Protein AF-A0A5J5Q610-F1 (afdb_monomer_lite)

Organism: Gossypium barbadense (NCBI:txid3634)

Structure (mmCIF, N/CA/C/O backbone):
data_AF-A0A5J5Q610-F1
#
_entry.id   AF-A0A5J5Q610-F1
#
loop_
_atom_site.group_PDB
_atom_site.id
_atom_site.type_symbol
_atom_site.label_atom_id
_atom_site.label_alt_id
_atom_site.label_comp_id
_atom_site.label_asym_id
_atom_site.label_entity_id
_atom_site.label_seq_id
_atom_site.pdbx_PDB_ins_code
_atom_site.Cartn_x
_atom_site.Cartn_y
_atom_site.Cartn_z
_atom_site.occupancy
_atom_site.B_iso_or_equiv
_atom_site.auth_seq_id
_atom_site.auth_comp_id
_atom_site.auth_asym_id
_atom_site.auth_atom_id
_atom_site.pdbx_PDB_model_num
ATOM 1 N N . MET A 1 1 ? 17.484 2.051 -20.532 1.00 58.69 1 MET A N 1
ATOM 2 C CA . MET A 1 1 ? 17.262 3.058 -21.596 1.00 58.69 1 MET A CA 1
ATOM 3 C C . MET A 1 1 ? 18.599 3.408 -22.229 1.00 58.69 1 MET A C 1
ATOM 5 O O . MET A 1 1 ? 19.616 3.275 -21.559 1.00 58.69 1 MET A O 1
ATOM 9 N N . GLN A 1 2 ? 18.623 3.780 -23.507 1.00 64.44 2 GLN A N 1
ATOM 10 C CA . GLN A 1 2 ? 19.834 4.303 -24.141 1.00 64.44 2 GLN A CA 1
ATOM 11 C C . GLN A 1 2 ? 20.048 5.731 -23.614 1.00 64.44 2 GLN A C 1
ATOM 13 O O . GLN A 1 2 ? 19.130 6.544 -23.675 1.00 64.44 2 GLN A O 1
ATOM 18 N N . ALA A 1 3 ? 21.198 6.001 -22.993 1.00 74.06 3 ALA A N 1
ATOM 19 C CA . ALA A 1 3 ? 21.438 7.261 -22.279 1.00 74.06 3 ALA A CA 1
ATOM 20 C C . ALA A 1 3 ? 21.595 8.476 -23.213 1.00 74.06 3 ALA A C 1
ATOM 22 O O . ALA A 1 3 ? 21.543 9.613 -22.762 1.00 74.06 3 ALA A O 1
ATOM 23 N N . ASP A 1 4 ? 21.759 8.235 -24.514 1.00 83.31 4 ASP A N 1
ATOM 24 C CA . ASP A 1 4 ? 21.894 9.251 -25.559 1.00 83.31 4 ASP A CA 1
ATOM 25 C C . ASP A 1 4 ? 20.546 9.807 -26.053 1.00 83.31 4 ASP A C 1
ATOM 27 O O . ASP A 1 4 ? 20.525 10.640 -26.958 1.00 83.31 4 ASP A O 1
ATOM 31 N N . GLY A 1 5 ? 19.421 9.334 -25.498 1.00 79.25 5 GLY A N 1
ATOM 32 C CA . GLY A 1 5 ? 18.072 9.761 -25.882 1.00 79.25 5 GLY A CA 1
ATOM 33 C C . GLY A 1 5 ? 17.648 9.316 -27.285 1.00 79.25 5 GLY A C 1
ATOM 34 O O . GLY A 1 5 ? 16.582 9.710 -27.759 1.00 79.25 5 GLY A O 1
ATOM 35 N N . LYS A 1 6 ? 18.456 8.495 -27.966 1.00 87.25 6 LYS A N 1
ATOM 36 C CA . LYS A 1 6 ? 18.138 8.009 -29.308 1.00 87.25 6 LYS A CA 1
ATOM 37 C C . LYS A 1 6 ? 17.096 6.898 -29.250 1.00 87.25 6 LYS A C 1
ATOM 39 O O . LYS A 1 6 ? 16.914 6.207 -28.245 1.00 87.25 6 LYS A O 1
ATOM 44 N N . LYS A 1 7 ? 16.402 6.713 -30.374 1.00 87.00 7 LYS A N 1
ATOM 45 C CA . LYS A 1 7 ? 15.433 5.629 -30.539 1.00 87.00 7 LYS A CA 1
ATOM 46 C C . LYS A 1 7 ? 16.129 4.279 -30.349 1.00 87.00 7 LYS A C 1
ATOM 48 O O . LYS A 1 7 ? 17.130 3.994 -31.001 1.00 87.00 7 LYS A O 1
ATOM 53 N N . ILE A 1 8 ? 15.543 3.421 -29.516 1.00 89.12 8 ILE A N 1
ATOM 54 C CA . ILE A 1 8 ? 15.982 2.032 -29.362 1.00 89.12 8 ILE A CA 1
ATOM 55 C C . ILE A 1 8 ? 15.602 1.299 -30.650 1.00 89.12 8 ILE A C 1
ATOM 57 O O . ILE A 1 8 ? 14.422 1.047 -30.874 1.00 89.12 8 ILE A O 1
ATOM 61 N N . VAL A 1 9 ? 16.570 1.012 -31.518 1.00 92.25 9 VAL A N 1
ATOM 62 C CA . VAL A 1 9 ? 16.352 0.308 -32.802 1.00 92.25 9 VAL A CA 1
ATOM 63 C C . VAL A 1 9 ? 16.678 -1.181 -32.735 1.00 92.25 9 VAL A C 1
ATOM 65 O O . VAL A 1 9 ? 16.215 -1.9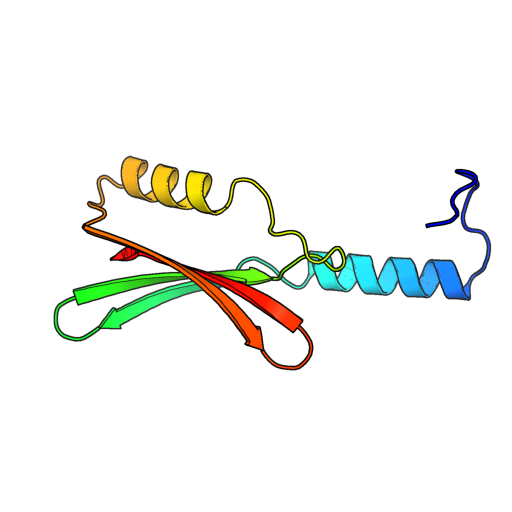39 -33.578 1.00 92.25 9 VAL A O 1
ATOM 68 N N . ASP A 1 10 ? 17.443 -1.599 -31.726 1.00 92.62 10 ASP A N 1
ATOM 69 C CA . ASP A 1 10 ? 17.802 -3.000 -31.532 1.00 92.62 10 ASP A CA 1
ATOM 70 C C . ASP A 1 10 ? 16.561 -3.843 -31.155 1.00 92.62 10 ASP A C 1
ATOM 72 O O . ASP A 1 10 ? 15.915 -3.540 -30.140 1.00 92.62 10 ASP A O 1
ATOM 76 N N . PRO A 1 11 ? 16.224 -4.901 -31.921 1.00 93.56 11 PRO A N 1
ATOM 77 C CA . PRO A 1 11 ? 15.030 -5.709 -31.677 1.00 93.56 11 PRO A CA 1
ATOM 78 C C . PRO A 1 11 ? 15.009 -6.398 -30.306 1.00 93.56 11 PRO A C 1
ATOM 80 O O . PRO A 1 11 ? 13.949 -6.494 -29.688 1.00 93.56 11 PRO A O 1
ATOM 83 N N . SER A 1 12 ? 16.162 -6.842 -29.794 1.00 93.62 12 SER A N 1
ATOM 84 C CA . SER A 1 12 ? 16.251 -7.516 -28.490 1.00 93.62 12 SER A CA 1
ATOM 85 C C . SER A 1 12 ? 16.010 -6.549 -27.325 1.00 93.62 12 SER A C 1
ATOM 87 O O . SER A 1 12 ? 15.353 -6.871 -26.332 1.00 93.62 12 SER A O 1
ATOM 89 N N . ARG A 1 13 ? 16.475 -5.304 -27.461 1.00 89.94 13 ARG A N 1
ATOM 90 C CA . ARG A 1 13 ? 16.240 -4.241 -26.479 1.00 89.94 13 ARG A CA 1
ATOM 91 C C . ARG A 1 13 ? 14.802 -3.743 -26.535 1.00 89.94 13 ARG A C 1
ATOM 93 O O . ARG A 1 13 ? 14.230 -3.458 -25.485 1.00 89.94 13 ARG A O 1
ATOM 100 N N . GLN A 1 14 ? 14.203 -3.660 -27.725 1.00 92.94 14 GLN A N 1
ATOM 101 C CA . GLN A 1 14 ? 12.778 -3.351 -27.875 1.00 92.94 14 GLN A CA 1
ATOM 102 C C . GLN A 1 14 ? 11.893 -4.436 -27.252 1.00 92.94 14 GLN A C 1
ATOM 104 O O . GLN A 1 14 ? 10.947 -4.103 -26.536 1.00 92.94 14 GLN A O 1
ATOM 109 N N . SER A 1 15 ? 12.201 -5.719 -27.475 1.00 93.50 15 SER A N 1
ATOM 110 C CA . SER A 1 15 ? 11.423 -6.825 -26.908 1.00 93.50 15 SER A CA 1
ATOM 111 C C . SER A 1 15 ? 11.525 -6.868 -25.383 1.00 93.50 15 SER A C 1
ATOM 113 O O . SER A 1 15 ? 10.497 -6.982 -24.719 1.00 93.50 15 SER A O 1
ATOM 115 N N . THR A 1 16 ? 12.725 -6.664 -24.832 1.00 89.94 16 THR A N 1
ATOM 116 C CA . THR A 1 16 ? 12.956 -6.568 -23.381 1.00 89.94 16 THR A CA 1
ATOM 117 C C . THR A 1 16 ? 12.211 -5.381 -22.765 1.00 89.94 16 THR A C 1
ATOM 119 O O . THR A 1 16 ? 11.581 -5.498 -21.718 1.00 89.94 16 THR A O 1
ATOM 122 N N . LEU A 1 17 ? 12.226 -4.216 -23.419 1.00 87.56 17 LEU A N 1
ATOM 123 C CA . LEU A 1 17 ? 11.458 -3.068 -22.937 1.00 87.56 17 LEU A CA 1
ATOM 124 C C . LEU A 1 17 ? 9.948 -3.345 -22.980 1.00 87.56 17 LEU A C 1
ATOM 126 O O . LEU A 1 17 ? 9.232 -3.019 -22.036 1.00 87.56 17 LEU A O 1
ATOM 130 N N . SER A 1 18 ? 9.462 -3.960 -24.061 1.00 90.12 18 SER A N 1
ATOM 131 C CA . SER A 1 18 ? 8.052 -4.323 -24.204 1.00 90.12 18 SER A CA 1
ATOM 132 C C . SER A 1 18 ? 7.612 -5.334 -23.145 1.00 90.12 18 SER A C 1
ATOM 134 O O . SER A 1 18 ? 6.527 -5.178 -22.589 1.00 90.12 18 SER A O 1
ATOM 136 N N . SER A 1 19 ? 8.433 -6.342 -22.831 1.00 86.75 19 SER A N 1
ATOM 137 C CA . SER A 1 19 ? 8.113 -7.329 -21.795 1.00 86.75 19 SER A CA 1
ATOM 138 C C . SER A 1 19 ? 8.043 -6.690 -20.410 1.00 86.75 19 SER A C 1
ATOM 140 O O . SER A 1 19 ? 7.075 -6.934 -19.694 1.00 86.75 19 SER A O 1
ATOM 142 N N . HIS A 1 20 ? 8.985 -5.807 -20.065 1.00 83.12 20 HIS A N 1
ATOM 143 C CA . HIS A 1 20 ? 8.948 -5.068 -18.802 1.00 83.12 20 HIS A CA 1
ATOM 144 C C . HIS A 1 20 ? 7.705 -4.179 -18.701 1.00 83.12 20 HIS A C 1
ATOM 146 O O . HIS A 1 20 ? 7.002 -4.230 -17.698 1.00 83.12 20 HIS A O 1
ATOM 152 N N . LEU A 1 21 ? 7.370 -3.422 -19.753 1.00 83.81 21 LEU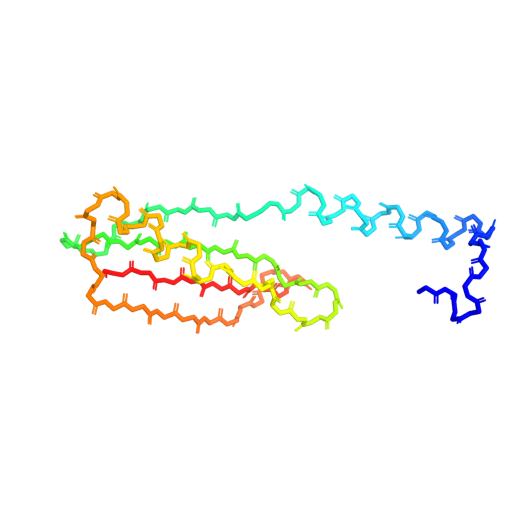 A N 1
ATOM 153 C CA . LEU A 1 21 ? 6.157 -2.596 -19.762 1.00 83.81 21 LEU A CA 1
ATOM 154 C C . LEU A 1 21 ? 4.887 -3.440 -19.618 1.00 83.81 21 LEU A C 1
ATOM 156 O O . LEU A 1 21 ? 3.998 -3.080 -18.855 1.00 83.81 21 LEU A O 1
ATOM 160 N N . LYS A 1 22 ? 4.800 -4.582 -20.310 1.00 85.75 22 LYS A N 1
ATOM 161 C CA . LYS A 1 22 ? 3.678 -5.516 -20.151 1.00 85.75 22 LYS A CA 1
ATOM 162 C C . LYS A 1 22 ? 3.598 -6.047 -18.725 1.00 85.75 22 LYS A C 1
ATOM 164 O O . LYS A 1 22 ? 2.505 -6.111 -18.181 1.00 85.75 22 LYS A O 1
ATOM 169 N N . MET A 1 23 ? 4.726 -6.392 -18.111 1.00 77.94 23 MET A N 1
ATOM 170 C CA . MET A 1 23 ? 4.762 -6.848 -16.724 1.00 77.94 23 MET A CA 1
ATOM 171 C C . MET A 1 23 ? 4.256 -5.770 -15.758 1.00 77.94 23 MET A C 1
ATOM 173 O O . MET A 1 23 ? 3.439 -6.080 -14.899 1.00 77.94 23 MET A O 1
ATOM 177 N N . GLU A 1 24 ? 4.671 -4.512 -15.925 1.00 75.56 24 GLU A N 1
ATOM 178 C CA . GLU A 1 24 ? 4.176 -3.397 -15.103 1.00 75.56 24 GLU A CA 1
ATOM 179 C C . GLU A 1 24 ? 2.678 -3.136 -15.311 1.00 75.56 24 GLU A C 1
ATOM 181 O O . GLU A 1 24 ? 1.957 -2.869 -14.355 1.00 75.56 24 GLU A O 1
ATOM 186 N N . LEU A 1 25 ? 2.177 -3.260 -16.543 1.00 79.44 25 LEU A N 1
ATOM 187 C CA . LEU A 1 25 ? 0.752 -3.079 -16.843 1.00 79.44 25 LEU A CA 1
ATOM 188 C C . LEU A 1 25 ? -0.123 -4.233 -16.336 1.00 79.44 25 LEU A C 1
ATOM 190 O O . LEU A 1 25 ? -1.279 -4.017 -15.982 1.00 79.44 25 LEU A O 1
ATOM 194 N N . LEU A 1 26 ? 0.406 -5.458 -16.322 1.00 75.31 26 LEU A N 1
ATOM 195 C CA . LEU A 1 26 ? -0.317 -6.653 -15.878 1.00 75.31 26 LEU A CA 1
ATOM 196 C C . LEU A 1 26 ? -0.281 -6.832 -14.356 1.00 75.31 26 LEU A C 1
ATOM 198 O O . LEU A 1 26 ? -1.142 -7.510 -13.797 1.00 75.31 26 LEU A O 1
ATOM 202 N N . GLN A 1 27 ? 0.703 -6.247 -13.674 1.00 70.12 27 GLN A N 1
ATOM 203 C CA . GLN A 1 27 ? 0.854 -6.365 -12.227 1.00 70.12 27 GLN A CA 1
ATOM 204 C C . GLN A 1 27 ? 0.246 -5.152 -11.529 1.00 70.12 27 GLN A C 1
ATOM 206 O O . GLN A 1 27 ? 0.925 -4.248 -11.055 1.00 70.12 27 GLN A O 1
ATOM 211 N N . LEU A 1 28 ? -1.083 -5.170 -11.484 1.00 77.00 28 LEU A N 1
ATOM 212 C CA . LEU A 1 28 ? -1.893 -4.168 -10.809 1.00 77.00 28 LEU A CA 1
ATOM 213 C C . LEU A 1 28 ? -1.705 -4.224 -9.286 1.00 77.00 28 LEU A C 1
ATOM 215 O O . LEU A 1 28 ? -1.415 -5.277 -8.709 1.00 77.00 28 LEU A O 1
ATOM 219 N N . LEU A 1 29 ? -1.941 -3.074 -8.650 1.00 86.06 29 LEU A N 1
ATOM 220 C CA . LEU A 1 29 ? -2.159 -2.950 -7.212 1.00 86.06 29 LEU A CA 1
ATOM 221 C C . LEU A 1 29 ? -3.132 -4.040 -6.740 1.00 86.06 29 LEU A C 1
ATOM 223 O O . LEU A 1 29 ? -4.221 -4.185 -7.299 1.00 86.06 29 LEU A O 1
ATOM 227 N N . ARG A 1 30 ? -2.756 -4.799 -5.711 1.00 90.81 30 ARG A N 1
ATOM 228 C CA . ARG A 1 30 ? -3.628 -5.811 -5.105 1.00 90.81 30 ARG A CA 1
ATOM 229 C C . ARG A 1 30 ? -4.246 -5.244 -3.842 1.00 90.81 30 ARG A C 1
ATOM 231 O O . ARG A 1 30 ? -3.529 -4.708 -3.004 1.00 90.81 30 ARG A O 1
ATOM 238 N N . VAL A 1 31 ? -5.557 -5.387 -3.704 1.00 93.94 31 VAL A N 1
ATOM 239 C CA . VAL A 1 31 ? -6.310 -4.921 -2.536 1.00 93.94 31 VAL A CA 1
ATOM 240 C C . VAL A 1 31 ? -7.087 -6.097 -1.967 1.00 93.94 31 VAL A C 1
ATOM 242 O O . VAL A 1 31 ? -7.762 -6.808 -2.712 1.00 93.94 31 VAL A O 1
ATOM 245 N N . ALA A 1 32 ? -6.983 -6.306 -0.662 1.00 95.19 32 ALA A N 1
ATOM 246 C CA . ALA A 1 32 ? -7.725 -7.328 0.054 1.00 95.19 32 ALA A CA 1
ATOM 247 C C . ALA A 1 32 ? -8.208 -6.784 1.398 1.00 95.19 32 ALA A C 1
ATOM 249 O O . ALA A 1 32 ? -7.494 -6.051 2.075 1.00 95.19 32 ALA A O 1
ATOM 250 N N . VAL A 1 33 ? -9.415 -7.180 1.784 1.00 94.44 33 VAL A N 1
ATOM 251 C CA . VAL A 1 33 ? -9.944 -6.979 3.132 1.00 94.44 33 VAL A CA 1
ATOM 252 C C . VAL A 1 33 ? -9.901 -8.336 3.815 1.00 94.44 33 VAL A C 1
ATOM 254 O O . VAL A 1 33 ? -10.453 -9.303 3.288 1.00 94.44 33 VAL A O 1
ATOM 257 N N . VAL A 1 34 ? -9.204 -8.428 4.942 1.00 94.19 34 VAL A N 1
ATOM 258 C CA . VAL A 1 34 ? -8.994 -9.688 5.661 1.00 94.19 34 VAL A CA 1
ATOM 259 C C . VAL A 1 34 ? -9.491 -9.578 7.096 1.00 94.19 34 VAL A C 1
ATOM 261 O O . VAL A 1 34 ? -9.424 -8.520 7.717 1.00 94.19 34 VAL A O 1
ATOM 264 N N . SER A 1 35 ? -10.008 -10.681 7.632 1.00 92.00 35 SER A N 1
ATOM 265 C CA . SER A 1 35 ? -10.397 -10.775 9.040 1.00 92.00 35 SER A CA 1
ATOM 266 C C . SER A 1 35 ? -9.173 -11.024 9.921 1.00 92.00 35 SER A C 1
ATOM 268 O O . SER A 1 35 ? -8.390 -11.935 9.638 1.00 92.00 35 SER A O 1
ATOM 270 N N . ARG A 1 36 ? -9.060 -10.299 11.035 1.00 85.00 36 ARG A N 1
ATOM 271 C CA . ARG A 1 36 ? -8.029 -10.484 12.061 1.00 85.00 36 ARG A CA 1
ATOM 272 C C . ARG A 1 36 ? -8.686 -10.567 13.440 1.00 85.00 36 ARG A C 1
ATOM 274 O O . ARG A 1 36 ? -8.683 -9.622 14.219 1.00 85.00 36 ARG A O 1
ATOM 281 N N . GLY A 1 37 ? -9.258 -11.729 13.746 1.00 87.12 37 GLY A N 1
ATOM 282 C CA . GLY A 1 37 ? -10.068 -11.898 14.954 1.00 87.12 37 GLY A CA 1
ATOM 283 C C . GLY A 1 37 ? -11.388 -11.121 14.832 1.00 87.12 37 GLY A C 1
ATOM 284 O O . GLY A 1 37 ? -12.053 -11.278 13.808 1.00 87.12 37 GLY A O 1
ATOM 285 N N . PRO A 1 38 ? -11.790 -10.317 15.837 1.00 86.25 38 PRO A N 1
ATOM 286 C CA . PRO A 1 38 ? -12.970 -9.456 15.724 1.00 86.25 38 PRO A CA 1
ATOM 287 C C . PRO A 1 38 ? -12.740 -8.251 14.797 1.00 86.25 38 PRO A C 1
ATOM 289 O O . PRO A 1 38 ? -13.707 -7.620 14.376 1.00 86.25 38 PRO A O 1
ATOM 292 N N . ASP A 1 39 ? -11.479 -7.946 14.480 1.00 88.00 39 ASP A N 1
ATOM 293 C CA . ASP A 1 39 ? -11.099 -6.782 13.692 1.00 88.00 39 ASP A CA 1
ATOM 294 C C . ASP A 1 39 ? -11.009 -7.113 12.197 1.00 88.00 39 ASP A C 1
ATOM 296 O O . ASP A 1 39 ? -10.896 -8.270 11.775 1.00 88.00 39 ASP A O 1
ATOM 300 N N . THR A 1 40 ? -11.036 -6.066 11.380 1.00 90.69 40 THR A N 1
ATOM 301 C CA . THR A 1 40 ? -10.803 -6.138 9.936 1.00 90.69 40 THR A CA 1
ATOM 302 C C . THR A 1 40 ? -9.524 -5.388 9.601 1.00 90.69 40 THR A C 1
ATOM 304 O O . THR A 1 40 ? -9.233 -4.358 10.197 1.00 90.69 40 THR A O 1
ATOM 307 N N . GLU A 1 41 ? -8.766 -5.895 8.640 1.00 94.12 41 GLU A N 1
ATOM 308 C CA . GLU A 1 41 ? -7.541 -5.273 8.154 1.00 94.12 41 GLU A CA 1
ATOM 309 C C . GLU A 1 41 ? -7.644 -5.064 6.640 1.00 94.12 41 GLU A C 1
ATOM 311 O O . GLU A 1 41 ? -8.028 -5.968 5.890 1.00 94.12 41 GLU A O 1
ATOM 316 N N . LEU A 1 42 ? -7.295 -3.862 6.179 1.00 96.56 42 LEU A N 1
ATOM 317 C CA . LEU A 1 42 ? -7.123 -3.564 4.761 1.00 96.56 42 LEU A CA 1
ATOM 318 C C . LEU A 1 42 ? -5.658 -3.783 4.381 1.00 96.56 42 LEU A C 1
ATOM 320 O O . LEU A 1 42 ? -4.761 -3.113 4.894 1.00 96.56 42 LEU A O 1
ATOM 324 N N . LEU A 1 43 ? -5.434 -4.678 3.424 1.00 95.75 43 LEU A N 1
ATOM 325 C CA . LEU A 1 43 ? -4.139 -4.938 2.814 1.00 95.75 43 LEU 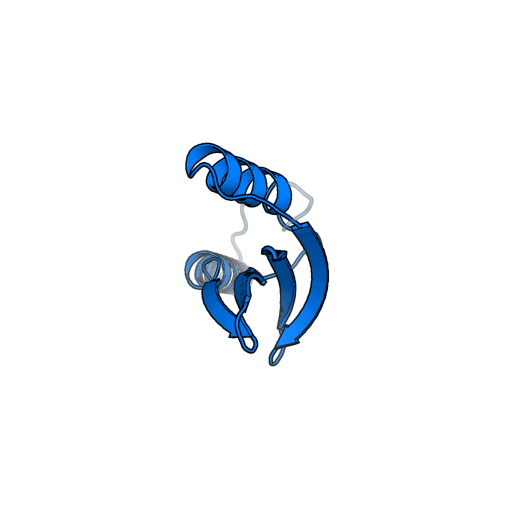A CA 1
ATOM 326 C C . LEU A 1 43 ? -4.109 -4.362 1.403 1.00 95.75 43 LEU A C 1
ATOM 328 O O . LEU A 1 43 ? -4.938 -4.702 0.557 1.00 95.75 43 LEU A O 1
ATOM 332 N N . VAL A 1 44 ? -3.109 -3.533 1.129 1.00 94.88 44 VAL A N 1
ATOM 333 C CA . VAL A 1 44 ? -2.823 -3.031 -0.212 1.00 94.88 44 VAL A CA 1
ATOM 334 C C . VAL A 1 44 ? -1.386 -3.381 -0.561 1.00 94.88 44 VAL A C 1
ATOM 336 O O . VAL A 1 44 ? -0.454 -2.861 0.039 1.00 94.88 44 VAL A O 1
ATOM 339 N N . ALA A 1 45 ? -1.192 -4.273 -1.526 1.00 93.44 45 ALA A N 1
ATOM 340 C CA . ALA A 1 45 ? 0.126 -4.663 -2.006 1.00 93.44 45 ALA A CA 1
ATOM 341 C C . ALA A 1 45 ? 0.392 -4.010 -3.363 1.00 93.44 45 ALA A C 1
ATOM 343 O O . ALA A 1 45 ? -0.269 -4.308 -4.363 1.00 93.44 45 ALA A O 1
ATOM 344 N N . ASN A 1 46 ? 1.376 -3.119 -3.393 1.00 91.38 46 ASN A N 1
ATOM 345 C CA . ASN A 1 46 ? 1.865 -2.478 -4.601 1.00 91.38 46 ASN A CA 1
ATOM 346 C C . ASN A 1 46 ? 3.198 -3.120 -5.008 1.00 91.38 46 ASN A C 1
ATOM 348 O O . ASN A 1 46 ? 4.119 -3.154 -4.187 1.00 91.38 46 ASN A O 1
ATOM 352 N N . PRO A 1 47 ? 3.350 -3.611 -6.246 1.00 88.69 47 PRO A N 1
ATOM 353 C CA . PRO A 1 47 ? 4.642 -4.108 -6.682 1.00 88.69 47 PRO A CA 1
ATOM 354 C C . PRO A 1 47 ? 5.643 -2.949 -6.746 1.00 88.69 47 PRO A C 1
ATOM 356 O O . PRO A 1 47 ? 5.324 -1.856 -7.221 1.00 88.69 47 PRO A O 1
ATOM 359 N N . VAL A 1 48 ? 6.861 -3.179 -6.260 1.00 86.44 48 VAL A N 1
ATOM 360 C CA . VAL A 1 48 ? 7.938 -2.192 -6.363 1.00 86.44 48 VAL A CA 1
ATOM 361 C C . VAL A 1 48 ? 8.366 -2.103 -7.826 1.00 86.44 48 VAL A C 1
ATOM 363 O O . VAL A 1 48 ? 8.435 -3.113 -8.540 1.00 86.44 48 VAL A O 1
ATOM 366 N N . GLU A 1 49 ? 8.608 -0.881 -8.298 1.00 78.31 49 GLU A N 1
ATOM 367 C CA . GLU A 1 49 ? 9.100 -0.661 -9.654 1.00 78.31 49 GLU A CA 1
ATOM 368 C C . GLU A 1 49 ? 10.467 -1.331 -9.834 1.00 78.31 49 GLU A C 1
ATOM 370 O O . GLU A 1 49 ? 11.253 -1.433 -8.892 1.00 78.31 49 GLU A O 1
ATOM 375 N N . LEU A 1 50 ? 10.823 -1.693 -11.068 1.00 71.19 50 LEU A N 1
ATOM 376 C CA . LEU A 1 50 ? 12.170 -2.192 -11.394 1.00 71.19 50 LEU A CA 1
ATOM 377 C C . LEU A 1 50 ? 13.307 -1.224 -11.004 1.00 71.19 50 LEU A C 1
ATOM 379 O O . LEU A 1 50 ? 14.466 -1.620 -10.948 1.00 71.19 50 LEU A O 1
ATOM 383 N N . SER A 1 51 ? 12.983 0.044 -10.734 1.00 69.06 51 SER A N 1
ATOM 384 C CA . SER A 1 51 ? 13.901 1.053 -10.196 1.00 69.06 51 SER A CA 1
ATOM 385 C C . SER A 1 51 ? 14.159 0.920 -8.683 1.00 69.06 51 SER A C 1
ATOM 387 O O . SER A 1 51 ? 14.880 1.742 -8.116 1.00 69.06 51 SER A O 1
ATOM 389 N N . SER A 1 52 ? 13.545 -0.068 -8.021 1.00 70.38 52 SER A N 1
ATOM 390 C CA . SER A 1 52 ? 13.523 -0.278 -6.562 1.00 70.38 52 SER A CA 1
ATOM 391 C C . SER A 1 52 ? 12.903 0.878 -5.763 1.00 70.38 52 SER A C 1
ATOM 393 O O . SER A 1 52 ? 12.990 0.926 -4.528 1.00 70.38 52 SER A O 1
ATOM 395 N N . LYS A 1 53 ? 12.252 1.817 -6.457 1.00 76.31 53 LYS A N 1
ATOM 396 C CA . LYS A 1 53 ? 11.489 2.904 -5.851 1.00 76.31 53 LYS A CA 1
ATOM 397 C C . LYS A 1 53 ? 10.051 2.451 -5.629 1.00 76.31 53 LYS A C 1
ATOM 399 O O . LYS A 1 53 ? 9.451 1.793 -6.479 1.00 76.31 53 LYS A O 1
ATOM 404 N N . GLY A 1 54 ? 9.512 2.811 -4.467 1.00 70.94 54 GLY A N 1
ATOM 405 C CA . GLY A 1 54 ? 8.082 2.682 -4.216 1.00 70.94 54 GLY A CA 1
ATOM 406 C C . GLY A 1 54 ? 7.306 3.598 -5.159 1.00 70.94 54 GLY A C 1
ATOM 407 O O . GLY A 1 54 ? 7.818 4.638 -5.591 1.00 70.94 54 GLY A O 1
ATOM 408 N N . ARG A 1 55 ? 6.068 3.219 -5.476 1.00 78.50 55 ARG A N 1
ATOM 409 C CA . ARG A 1 55 ? 5.177 4.088 -6.241 1.00 78.50 55 ARG A CA 1
ATOM 410 C C . ARG A 1 55 ? 4.808 5.276 -5.348 1.00 78.50 55 ARG A C 1
ATOM 412 O O . ARG A 1 55 ? 4.303 5.067 -4.243 1.00 78.50 55 ARG A O 1
ATOM 419 N N . PRO A 1 56 ? 5.040 6.520 -5.790 1.00 79.31 56 PRO A N 1
ATOM 420 C CA . PRO A 1 56 ? 4.674 7.674 -4.989 1.00 79.31 56 PRO A CA 1
ATOM 421 C C . PRO A 1 56 ? 3.158 7.693 -4.746 1.00 79.31 56 PRO A C 1
ATOM 423 O O . PRO A 1 56 ? 2.381 7.239 -5.584 1.00 79.31 56 PRO A O 1
ATOM 426 N N . LEU A 1 57 ? 2.756 8.261 -3.608 1.00 89.25 57 LEU A N 1
ATOM 427 C CA . LEU A 1 57 ? 1.368 8.567 -3.230 1.00 89.25 57 LEU A CA 1
ATOM 428 C C . LEU A 1 57 ? 0.455 7.395 -2.847 1.00 89.25 57 LEU A C 1
ATOM 430 O O . LEU A 1 57 ? -0.631 7.667 -2.348 1.00 89.25 57 LEU A O 1
ATOM 434 N N . VAL A 1 58 ? 0.879 6.131 -2.948 1.00 90.69 58 VAL A N 1
ATOM 435 C CA . VAL A 1 58 ? 0.001 4.989 -2.609 1.00 90.69 58 VAL A CA 1
ATOM 436 C C . VAL A 1 58 ? -0.567 5.105 -1.187 1.00 90.69 58 VAL A C 1
ATOM 438 O O . VAL A 1 58 ? -1.777 5.019 -1.002 1.00 90.69 58 VAL A O 1
ATOM 441 N N . PHE A 1 59 ? 0.267 5.411 -0.186 1.00 93.00 59 PHE A N 1
ATOM 442 C CA . PHE A 1 59 ? -0.198 5.632 1.193 1.00 93.00 59 PHE A CA 1
ATOM 443 C C . PHE A 1 59 ? -1.225 6.777 1.309 1.00 93.00 59 PHE A C 1
ATOM 445 O O . PHE A 1 59 ? -2.226 6.671 2.022 1.00 93.00 59 PHE A O 1
ATOM 452 N N . TYR A 1 60 ? -0.985 7.886 0.603 1.00 94.31 60 TYR A N 1
ATOM 453 C CA . TYR A 1 60 ? -1.880 9.044 0.609 1.00 94.31 60 TYR A CA 1
ATOM 454 C C . TYR A 1 60 ? -3.232 8.700 -0.021 1.00 94.31 60 TYR A C 1
ATOM 456 O O . TYR A 1 60 ? -4.275 9.023 0.543 1.00 94.31 60 TYR A O 1
ATOM 464 N N . ASP A 1 61 ? -3.228 7.998 -1.152 1.00 94.94 61 ASP A N 1
ATOM 465 C CA . ASP A 1 61 ? -4.451 7.612 -1.849 1.00 94.94 61 ASP A CA 1
ATOM 466 C C . ASP A 1 61 ? -5.297 6.647 -1.009 1.00 94.94 61 ASP A C 1
ATOM 468 O O . ASP A 1 61 ? -6.515 6.815 -0.929 1.00 94.94 61 ASP A O 1
ATOM 472 N N . ILE A 1 62 ? -4.662 5.698 -0.309 1.00 95.50 62 ILE A N 1
ATOM 473 C CA . ILE A 1 62 ? -5.366 4.769 0.587 1.00 95.50 62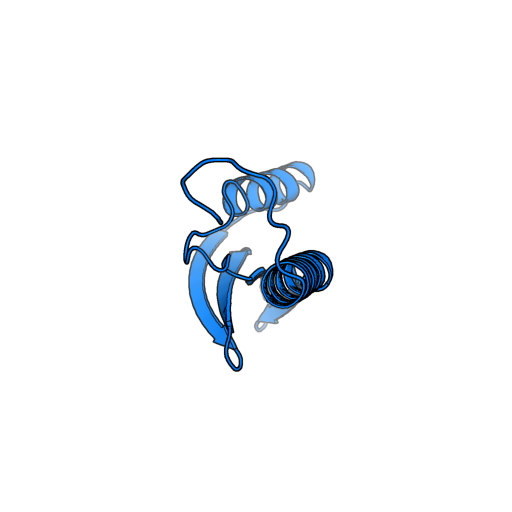 ILE A CA 1
ATOM 474 C C . ILE A 1 62 ? -5.999 5.523 1.760 1.00 95.50 62 ILE A C 1
ATOM 476 O O . ILE A 1 62 ? -7.202 5.406 1.995 1.00 95.50 62 ILE A O 1
ATOM 480 N N . THR A 1 63 ? -5.221 6.343 2.472 1.00 96.62 63 THR A N 1
ATOM 481 C CA . THR A 1 63 ? -5.739 7.122 3.612 1.00 96.62 63 THR A CA 1
ATOM 482 C C . THR A 1 63 ? -6.840 8.094 3.193 1.00 96.62 63 THR A C 1
ATOM 484 O O . THR A 1 63 ? -7.834 8.256 3.903 1.00 96.62 63 THR A O 1
ATOM 487 N N . ARG A 1 64 ? -6.717 8.711 2.012 1.00 97.19 64 ARG A N 1
ATOM 488 C CA . ARG A 1 64 ? -7.749 9.580 1.443 1.00 97.19 64 ARG A CA 1
ATOM 489 C C . ARG A 1 64 ? -9.026 8.810 1.118 1.00 97.19 64 ARG A C 1
ATOM 491 O O . ARG A 1 64 ? -10.104 9.307 1.437 1.00 97.19 64 ARG A O 1
ATOM 498 N N . ALA A 1 65 ? -8.924 7.619 0.532 1.00 96.12 65 ALA A N 1
ATOM 499 C CA . ALA A 1 65 ? -10.081 6.773 0.248 1.00 96.12 65 ALA A CA 1
ATOM 500 C C . ALA A 1 65 ? -10.801 6.347 1.538 1.00 96.12 65 ALA A C 1
ATOM 502 O O . ALA A 1 65 ? -12.014 6.515 1.640 1.00 96.12 65 ALA A O 1
ATOM 503 N N . LEU A 1 66 ? -10.059 5.895 2.554 1.00 95.69 66 LEU A N 1
ATOM 504 C CA . LEU A 1 66 ? -10.618 5.541 3.866 1.00 95.69 66 LEU A CA 1
ATOM 505 C C . LEU A 1 66 ? -11.329 6.732 4.521 1.00 95.69 66 LEU A C 1
ATOM 507 O O . LEU A 1 66 ? -12.451 6.596 5.009 1.00 95.69 66 LEU A O 1
ATOM 511 N N . LYS A 1 67 ? -10.739 7.932 4.439 1.00 96.81 67 LYS A N 1
ATOM 512 C CA . LYS A 1 67 ? -11.374 9.169 4.910 1.00 96.81 67 LYS A CA 1
ATOM 513 C C . LYS A 1 67 ? -12.674 9.478 4.165 1.00 96.81 67 LYS A C 1
ATOM 515 O O . LYS A 1 67 ? -13.650 9.864 4.797 1.00 96.81 67 LYS A O 1
ATOM 520 N N . MET A 1 68 ? -12.708 9.314 2.841 1.00 98.12 68 MET A N 1
ATOM 521 C CA . MET A 1 68 ? -13.925 9.520 2.040 1.00 98.12 68 MET A CA 1
ATOM 522 C C . MET A 1 68 ? -15.038 8.527 2.396 1.00 98.12 68 MET A C 1
ATOM 524 O O . MET A 1 68 ? -16.213 8.865 2.289 1.00 98.12 68 MET A O 1
ATOM 528 N N . LEU A 1 69 ? -14.670 7.328 2.847 1.00 96.25 69 LEU A N 1
ATOM 529 C CA . LEU A 1 69 ? -15.589 6.296 3.324 1.00 96.25 69 LEU A CA 1
ATOM 530 C C . LEU A 1 69 ? -15.970 6.460 4.806 1.00 96.25 69 LEU A C 1
ATOM 532 O O . LEU A 1 69 ? -16.669 5.608 5.347 1.00 96.25 69 LEU A O 1
ATOM 536 N N . ASN A 1 70 ? -15.518 7.530 5.473 1.00 95.81 70 ASN A N 1
ATOM 537 C CA . ASN A 1 70 ? -15.674 7.742 6.917 1.00 95.81 70 ASN A CA 1
ATOM 538 C C . ASN A 1 70 ? -15.178 6.553 7.762 1.00 95.81 70 ASN A C 1
ATOM 540 O O . ASN A 1 70 ? -15.731 6.251 8.818 1.00 95.81 70 ASN A O 1
ATOM 544 N N . THR A 1 71 ? -14.137 5.863 7.294 1.00 93.31 71 THR A N 1
ATOM 545 C CA . THR A 1 71 ? -13.503 4.760 8.019 1.00 93.31 71 THR A CA 1
ATOM 546 C C . THR A 1 71 ? -12.386 5.310 8.901 1.00 93.31 71 THR A C 1
ATOM 548 O O . THR A 1 71 ? -11.510 6.037 8.426 1.00 93.31 71 THR A O 1
ATOM 551 N N . CYS A 1 72 ? -12.434 4.990 10.196 1.00 92.69 72 CYS A N 1
ATOM 552 C CA . CYS A 1 72 ? -11.365 5.333 11.129 1.00 92.69 72 CYS A CA 1
ATOM 553 C C . CYS A 1 72 ? -10.104 4.527 10.798 1.00 92.69 72 CYS A C 1
ATOM 555 O O . CYS A 1 72 ? -10.205 3.383 10.370 1.00 92.69 72 CYS A O 1
ATOM 557 N N . ILE A 1 73 ? -8.936 5.130 11.008 1.00 93.88 73 ILE A N 1
ATOM 558 C CA . ILE A 1 73 ? -7.643 4.450 10.917 1.00 93.88 73 ILE A CA 1
ATOM 559 C C . ILE A 1 73 ? -7.049 4.475 12.319 1.00 93.88 73 ILE A C 1
ATOM 561 O O . ILE A 1 73 ? -6.685 5.543 12.815 1.00 93.88 73 ILE A O 1
ATOM 565 N N . PHE A 1 74 ? -6.976 3.319 12.963 1.00 93.31 74 PHE A N 1
ATOM 566 C CA . PHE A 1 74 ? -6.370 3.143 14.277 1.00 93.31 74 PHE A CA 1
ATOM 567 C C . PHE A 1 74 ? -4.857 2.981 14.169 1.00 93.31 74 PHE A C 1
ATOM 569 O O . PHE A 1 74 ? -4.115 3.553 14.970 1.00 93.31 74 PHE A O 1
ATOM 576 N N . SER A 1 75 ? -4.386 2.242 13.165 1.00 93.62 75 SER A N 1
ATOM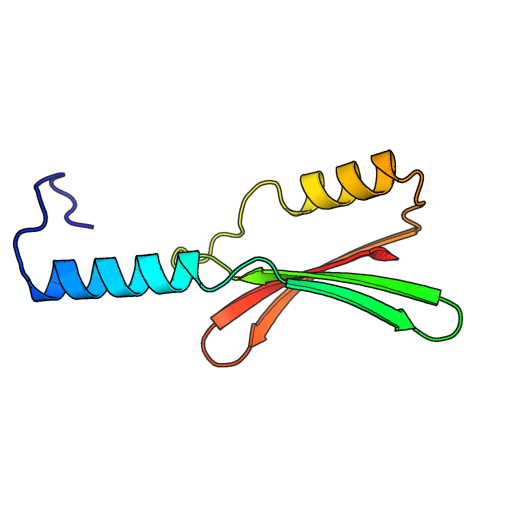 577 C CA . SER A 1 75 ? -2.960 2.124 12.870 1.00 93.62 75 SER A CA 1
ATOM 578 C C . SER A 1 75 ? -2.702 1.816 11.399 1.00 93.62 75 SER A C 1
ATOM 580 O O . SER A 1 75 ? -3.566 1.334 10.666 1.00 93.62 75 SER A O 1
ATOM 582 N N . ALA A 1 76 ? -1.490 2.137 10.950 1.00 95.44 76 ALA A N 1
ATOM 583 C CA . ALA A 1 76 ? -1.042 1.852 9.599 1.00 95.44 76 ALA A CA 1
ATOM 584 C C . ALA A 1 76 ? 0.418 1.396 9.609 1.00 95.44 76 ALA A C 1
ATOM 586 O O . ALA A 1 76 ? 1.261 2.008 10.265 1.00 95.44 76 ALA A O 1
ATOM 587 N N . GLU A 1 77 ? 0.720 0.346 8.853 1.00 95.12 77 GLU A N 1
ATOM 588 C CA . GLU A 1 77 ? 2.067 -0.193 8.677 1.00 95.12 77 GLU A CA 1
ATOM 589 C C . GLU A 1 77 ? 2.406 -0.260 7.188 1.00 95.12 77 GLU A C 1
ATOM 591 O O . GLU A 1 77 ? 1.550 -0.539 6.346 1.00 95.12 77 GLU A O 1
ATOM 596 N N . VAL A 1 78 ? 3.677 -0.034 6.860 1.00 93.56 78 VAL A N 1
ATOM 597 C CA . VAL A 1 78 ? 4.217 -0.265 5.520 1.00 93.56 78 VAL A CA 1
ATOM 598 C C . VAL A 1 78 ? 5.455 -1.144 5.629 1.00 93.56 78 VAL A C 1
ATOM 600 O O . VAL A 1 78 ? 6.339 -0.886 6.446 1.00 93.56 78 VAL A O 1
ATOM 603 N N . GLY A 1 79 ? 5.517 -2.194 4.816 1.00 93.25 79 GLY A N 1
ATOM 604 C CA . GLY A 1 79 ? 6.635 -3.132 4.808 1.00 93.25 79 GLY A CA 1
ATOM 605 C C . GLY A 1 79 ? 6.944 -3.648 3.410 1.00 93.25 79 GLY A C 1
ATOM 606 O O . GLY A 1 79 ? 6.045 -3.824 2.588 1.00 93.25 79 GLY A O 1
ATOM 607 N N . ARG A 1 80 ? 8.224 -3.916 3.143 1.00 92.50 80 ARG A N 1
ATOM 608 C CA . ARG A 1 80 ? 8.671 -4.520 1.883 1.00 92.50 80 ARG A CA 1
ATOM 609 C C . ARG A 1 80 ? 8.791 -6.031 2.023 1.00 92.50 80 ARG A C 1
ATOM 611 O O . ARG A 1 80 ? 9.377 -6.517 2.985 1.00 92.50 80 ARG A O 1
ATOM 618 N N . HIS A 1 81 ? 8.236 -6.757 1.060 1.00 91.94 81 HIS A N 1
ATOM 619 C CA . HIS A 1 81 ? 8.166 -8.213 1.064 1.00 91.94 81 HIS A CA 1
ATOM 620 C C . HIS A 1 81 ? 8.564 -8.770 -0.300 1.00 91.94 81 HIS A C 1
ATOM 622 O O . HIS A 1 81 ? 8.080 -8.308 -1.331 1.00 91.94 81 HIS A O 1
ATOM 628 N N . MET A 1 82 ? 9.409 -9.798 -0.308 1.00 89.81 82 MET A N 1
ATOM 629 C CA . MET A 1 82 ? 9.700 -10.564 -1.518 1.00 89.81 82 MET A CA 1
ATOM 630 C C . MET A 1 82 ? 8.609 -11.613 -1.732 1.00 89.81 82 MET A C 1
ATOM 632 O O . MET A 1 82 ? 8.367 -12.448 -0.861 1.00 89.81 82 MET A O 1
ATOM 636 N N . ILE A 1 83 ? 7.956 -11.580 -2.892 1.00 84.69 83 ILE A N 1
ATOM 637 C CA . ILE A 1 83 ? 6.982 -12.587 -3.320 1.00 84.69 83 ILE A CA 1
ATOM 638 C C . ILE A 1 83 ? 7.467 -13.136 -4.657 1.00 84.69 83 ILE A C 1
ATOM 640 O O . ILE A 1 83 ? 7.392 -12.459 -5.683 1.00 84.69 83 ILE A O 1
ATOM 644 N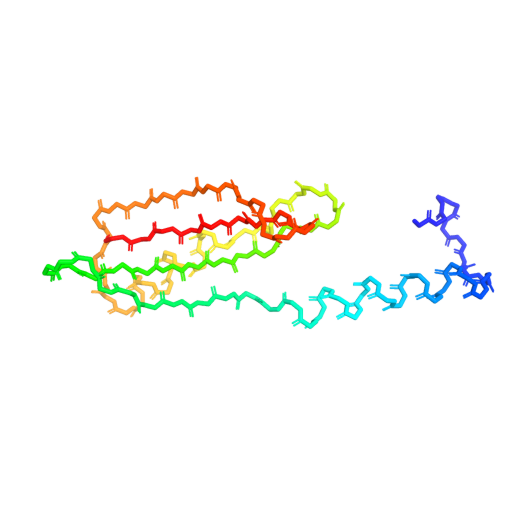 N . GLY A 1 84 ? 7.991 -14.362 -4.633 1.00 84.38 84 GLY A N 1
ATOM 645 C CA . GLY A 1 84 ? 8.733 -14.909 -5.766 1.00 84.38 84 GLY A CA 1
ATOM 646 C C . GLY A 1 84 ? 10.025 -14.123 -5.992 1.00 84.38 84 GLY A C 1
ATOM 647 O O . GLY A 1 84 ? 10.819 -13.946 -5.071 1.00 84.38 84 GLY A O 1
ATOM 648 N N . ASP A 1 85 ? 10.220 -13.641 -7.212 1.00 83.00 85 ASP A N 1
ATOM 649 C CA . ASP A 1 85 ? 11.370 -12.848 -7.651 1.00 83.00 85 ASP A CA 1
ATOM 650 C C . ASP A 1 85 ? 11.135 -11.328 -7.585 1.00 83.00 85 ASP A C 1
ATOM 652 O O . ASP A 1 85 ? 12.019 -10.556 -7.959 1.00 83.00 85 ASP A O 1
ATOM 656 N N . ARG A 1 86 ? 9.971 -10.878 -7.090 1.00 81.31 86 ARG A N 1
ATOM 657 C CA . ARG A 1 86 ? 9.597 -9.457 -7.058 1.00 81.31 86 ARG A CA 1
ATOM 658 C C . ARG A 1 86 ? 9.409 -8.925 -5.639 1.00 81.31 86 ARG A C 1
ATOM 660 O O . ARG A 1 86 ? 8.806 -9.578 -4.790 1.00 81.31 86 ARG A O 1
ATOM 667 N N . GLU A 1 87 ? 9.885 -7.703 -5.412 1.00 90.19 87 GLU A N 1
ATOM 668 C CA . GLU A 1 87 ? 9.644 -6.945 -4.183 1.00 90.19 87 GLU A CA 1
ATOM 669 C C . GLU A 1 87 ? 8.281 -6.237 -4.246 1.00 90.19 87 GLU A C 1
ATOM 671 O O . GLU A 1 87 ? 7.894 -5.675 -5.274 1.00 90.19 87 GLU A O 1
ATOM 676 N N . TRP A 1 88 ? 7.557 -6.252 -3.133 1.00 91.25 88 TRP A N 1
ATOM 677 C CA . TRP A 1 88 ? 6.252 -5.624 -2.962 1.00 91.25 88 TRP A CA 1
ATOM 678 C C . TRP A 1 88 ? 6.263 -4.729 -1.737 1.00 91.25 88 TRP A C 1
ATOM 680 O O . TRP A 1 88 ? 6.709 -5.133 -0.667 1.00 91.25 88 TRP A O 1
ATOM 690 N N . GLU A 1 89 ? 5.715 -3.533 -1.879 1.00 93.38 89 GLU A N 1
ATOM 691 C CA . GLU A 1 89 ? 5.398 -2.660 -0.762 1.00 93.38 89 GLU A CA 1
ATOM 692 C C . GLU A 1 89 ? 3.968 -2.960 -0.318 1.00 93.38 89 GLU A C 1
ATOM 694 O O . GLU A 1 89 ? 3.009 -2.788 -1.075 1.00 93.38 89 GLU A O 1
ATOM 699 N N . VAL A 1 90 ? 3.838 -3.487 0.893 1.00 94.31 90 VAL A N 1
ATOM 700 C CA . VAL A 1 90 ? 2.569 -3.903 1.479 1.00 94.31 90 VAL A CA 1
ATOM 701 C C . VAL A 1 90 ? 2.185 -2.891 2.539 1.00 94.31 90 VAL A C 1
ATOM 703 O O . VAL A 1 90 ? 2.912 -2.680 3.510 1.00 94.31 90 VAL A O 1
ATOM 706 N N . TYR A 1 91 ? 1.029 -2.286 2.332 1.00 95.56 91 TYR A N 1
ATOM 707 C CA . TYR A 1 91 ? 0.392 -1.348 3.229 1.00 95.56 91 TYR A CA 1
ATOM 708 C C . TYR A 1 91 ? -0.719 -2.056 3.987 1.00 95.56 91 TYR A C 1
ATOM 710 O O . TYR A 1 91 ? -1.552 -2.737 3.386 1.00 95.56 91 TYR A O 1
ATOM 718 N N . ARG A 1 92 ? -0.729 -1.880 5.301 1.00 95.56 92 ARG A N 1
ATOM 719 C CA . ARG A 1 92 ? -1.661 -2.522 6.221 1.00 95.56 92 ARG A CA 1
ATOM 720 C C . ARG A 1 92 ? -2.359 -1.430 7.009 1.00 95.56 92 ARG A C 1
ATOM 722 O O . ARG A 1 92 ? -1.672 -0.596 7.593 1.00 95.56 92 ARG A O 1
ATOM 729 N N . PHE A 1 93 ? -3.684 -1.413 7.003 1.00 96.19 93 PHE A N 1
ATOM 730 C CA . PHE A 1 93 ? -4.486 -0.445 7.749 1.00 96.19 93 PHE A CA 1
ATOM 731 C C . PHE A 1 93 ? -5.471 -1.180 8.652 1.00 96.19 93 PHE A C 1
ATOM 733 O O . PHE A 1 93 ? -6.153 -2.101 8.192 1.00 96.19 93 PHE A O 1
ATOM 740 N N . TYR A 1 94 ? -5.531 -0.737 9.905 1.00 90.44 94 TYR A N 1
ATOM 741 C CA . TYR A 1 94 ? -6.422 -1.228 10.954 1.00 90.44 94 TYR A CA 1
ATOM 742 C C . TYR A 1 94 ? -7.363 -0.119 11.405 1.00 90.44 94 TYR A C 1
ATOM 744 O O . TYR A 1 94 ? -6.896 1.044 11.491 1.00 90.44 94 TYR A O 1
#

pLDDT: mean 88.11, std 8.29, range [58.69, 98.12]

InterPro domains:
  IPR040217 ACT domain-containing protein ACR1-12 [PTHR31096] (3-93)
  IPR056805 ACT domain-containing protein ACR9/10, C-terminal domain [PF24926] (40-93)

Radius of gyration: 17.53 Å; chains: 1; bounding box: 38×25×48 Å

Sequence (94 aa):
MQADGKKIVDPSRQSTLSSHLKMELLQLLRVAVVSRGPDTELLVANPVELSSKGRPLVFYDITRALKMLNTCIFSAEVGRHMIGDREWEVYRFY

Secondary structure (DSSP, 8-state):
--TT------HHHHHHHHHHHHHHHHS--EEEEEEETTEEEEEEEEEPPTTSPPPTTHHHHHHHHHHHTT---S-EEEEEEEETTEEEEEEEE-

Foldseek 3Di:
DPPVPDDPPDPVVVVVVVVLVVVQVVQDWDWDWDDDDPDIKIKIKDWQRPVNDDDPCPVVVVVVVCVVVVHDFPDKDWDWDDDPNTIIIMIMTD